Protein AF-A0A8J3GJF4-F1 (afdb_monomer_lite)

Foldseek 3Di:
DDDDDDDDDDDDDDDDDDDDDDDPPPPDPPPPDDPDPDDPDDDDDDDDDDDPVVVVVLCVVPPCSVVVVVVVVVVVVVDD

Radius of gyration: 36.17 Å; chains: 1; bounding box: 95×24×51 Å

InterPro domains:
  IPR025528 BrnA antitoxin of type II toxin-antitoxin system [PF14384] (28-76)

pLDDT: mean 75.03, std 17.87, range [39.06, 95.88]

Organism: NCBI:txid1607949

Structure (mmCIF, N/CA/C/O backbone):
data_AF-A0A8J3GJF4-F1
#
_entry.id   AF-A0A8J3GJF4-F1
#
loop_
_atom_site.group_PDB
_atom_site.id
_atom_site.type_symbol
_atom_site.label_atom_id
_atom_site.label_alt_id
_atom_site.label_comp_id
_atom_site.label_asym_id
_atom_site.label_entity_id
_atom_site.label_seq_id
_atom_site.pdbx_PDB_ins_code
_atom_site.Cartn_x
_atom_site.Cartn_y
_atom_site.Cartn_z
_atom_site.occupancy
_atom_site.B_iso_or_equiv
_atom_site.auth_seq_id
_atom_site.auth_comp_id
_atom_site.auth_asym_id
_atom_site.auth_atom_id
_atom_site.pdbx_PDB_model_num
ATOM 1 N N . MET A 1 1 ? 74.134 4.241 26.637 1.00 39.06 1 MET A N 1
ATOM 2 C CA . MET A 1 1 ? 75.525 4.213 26.130 1.00 39.06 1 MET A CA 1
ATOM 3 C C . MET A 1 1 ? 75.487 4.039 24.611 1.00 39.06 1 MET A C 1
ATOM 5 O O . MET A 1 1 ? 74.529 3.438 24.141 1.00 39.06 1 MET A O 1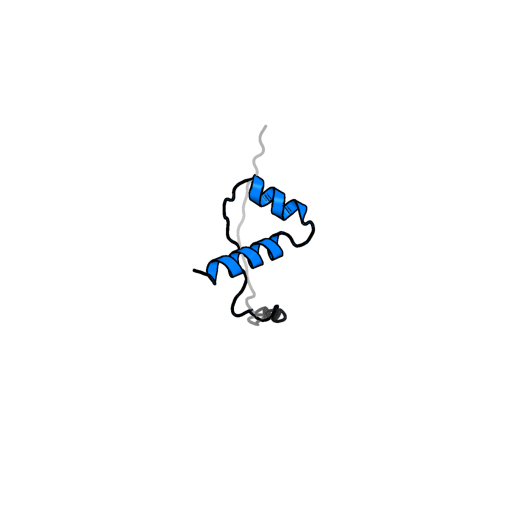
ATOM 9 N N . PRO A 1 2 ? 76.422 4.652 23.866 1.00 50.12 2 PRO A N 1
ATOM 10 C CA . PRO A 1 2 ? 76.317 4.945 22.433 1.00 50.12 2 PRO A CA 1
ATOM 11 C C . PRO A 1 2 ? 76.729 3.752 21.563 1.00 50.12 2 PRO A C 1
ATOM 13 O O . PRO A 1 2 ? 77.461 2.880 22.028 1.00 50.12 2 PRO A O 1
ATOM 16 N N . ASN A 1 3 ? 76.372 3.761 20.276 1.00 47.03 3 ASN A N 1
ATOM 17 C CA . ASN A 1 3 ? 77.255 3.144 19.291 1.00 47.03 3 ASN A CA 1
ATOM 18 C C . ASN A 1 3 ? 77.233 3.903 17.960 1.00 47.03 3 ASN A C 1
ATOM 20 O O . ASN A 1 3 ? 76.192 4.042 17.321 1.00 47.03 3 ASN A O 1
ATOM 24 N N . LEU A 1 4 ? 78.403 4.438 17.609 1.00 59.72 4 LEU A N 1
ATOM 25 C CA . LEU A 1 4 ? 78.717 4.998 16.306 1.00 59.72 4 LEU A CA 1
ATOM 26 C C . LEU A 1 4 ? 78.987 3.851 15.334 1.00 59.72 4 LEU A C 1
ATOM 28 O O . LEU A 1 4 ? 79.893 3.066 15.585 1.00 59.72 4 LEU A O 1
ATOM 32 N N . GLN A 1 5 ? 78.332 3.850 14.176 1.00 50.47 5 GLN A N 1
ATOM 33 C CA . GLN A 1 5 ? 78.932 3.264 12.981 1.00 50.47 5 GLN A CA 1
ATOM 34 C C . GLN A 1 5 ? 78.380 3.942 11.723 1.00 50.47 5 GLN A C 1
ATOM 36 O O . GLN A 1 5 ? 77.253 3.696 11.305 1.00 50.47 5 GLN A O 1
ATOM 41 N N . THR A 1 6 ? 79.220 4.744 11.079 1.00 58.59 6 THR A N 1
ATOM 42 C CA . THR A 1 6 ? 79.190 4.932 9.620 1.00 58.59 6 THR A CA 1
ATOM 43 C C . THR A 1 6 ? 80.554 4.438 9.134 1.00 58.59 6 THR A C 1
ATOM 45 O O . THR A 1 6 ? 81.543 4.649 9.840 1.00 58.59 6 THR A O 1
ATOM 48 N N . PRO A 1 7 ? 80.653 3.736 7.994 1.00 56.78 7 PRO A N 1
ATOM 49 C CA . PRO A 1 7 ? 80.956 4.466 6.761 1.00 56.78 7 PRO A CA 1
ATOM 50 C C . PRO A 1 7 ? 80.296 3.883 5.493 1.00 56.78 7 PRO A C 1
ATOM 52 O O . PRO A 1 7 ? 80.233 2.677 5.278 1.00 56.78 7 PRO A O 1
ATOM 55 N N . ILE A 1 8 ? 79.873 4.793 4.616 1.00 49.75 8 ILE A N 1
ATOM 56 C CA . ILE A 1 8 ? 79.750 4.600 3.161 1.00 49.75 8 ILE A CA 1
ATOM 57 C C . ILE A 1 8 ? 81.042 3.989 2.579 1.00 49.75 8 ILE A C 1
ATOM 59 O O . ILE A 1 8 ? 82.130 4.313 3.062 1.00 49.75 8 ILE A O 1
ATOM 63 N N . PRO A 1 9 ? 80.973 3.178 1.508 1.00 52.78 9 PRO A N 1
ATOM 64 C CA . PRO A 1 9 ? 81.366 3.789 0.240 1.00 52.78 9 PRO A CA 1
ATOM 65 C C . PRO A 1 9 ? 80.558 3.387 -0.999 1.00 52.78 9 PRO A C 1
ATOM 67 O O . PRO A 1 9 ? 80.077 2.275 -1.190 1.00 52.78 9 PRO A O 1
ATOM 70 N N . HIS A 1 10 ? 80.504 4.393 -1.856 1.00 52.66 10 HIS A N 1
ATOM 71 C CA . HIS A 1 10 ? 80.012 4.456 -3.211 1.00 52.66 10 HIS A CA 1
ATOM 72 C C . HIS A 1 10 ? 80.611 3.403 -4.159 1.00 52.66 10 HIS A C 1
ATOM 74 O O . HIS A 1 10 ? 81.796 3.086 -4.085 1.00 52.66 10 HIS A O 1
ATOM 80 N N . SER A 1 11 ? 79.820 3.136 -5.204 1.00 55.56 11 SER A N 1
ATOM 81 C CA . SER A 1 11 ? 80.211 3.298 -6.612 1.00 55.56 11 SER A CA 1
ATOM 82 C C . SER A 1 11 ? 80.478 2.037 -7.457 1.00 55.56 11 SER A C 1
ATOM 84 O O . SER A 1 11 ? 81.290 1.197 -7.092 1.00 55.56 11 SER A O 1
ATOM 86 N N . ILE A 1 12 ? 79.894 2.078 -8.676 1.00 50.75 12 ILE A N 1
ATOM 87 C CA . ILE A 1 12 ? 80.385 1.504 -9.956 1.00 50.75 12 ILE A CA 1
ATOM 88 C C . ILE A 1 12 ? 80.083 -0.001 -10.101 1.00 50.75 12 ILE A C 1
ATOM 90 O O . ILE A 1 12 ? 80.411 -0.782 -9.228 1.00 50.75 12 ILE A O 1
ATOM 94 N N . GLN A 1 13 ? 79.470 -0.561 -11.144 1.00 51.59 13 GLN A N 1
ATOM 95 C CA . GLN A 1 13 ? 79.090 -0.205 -12.518 1.00 51.59 13 GLN A CA 1
ATOM 96 C C . GLN A 1 13 ? 77.991 -1.245 -12.857 1.00 51.59 13 GLN A C 1
ATOM 98 O O . GLN A 1 13 ? 78.095 -2.385 -12.419 1.00 51.59 13 GLN A O 1
ATOM 103 N N . GLY A 1 14 ? 76.910 -0.939 -13.564 1.00 44.94 14 GLY A N 1
ATOM 104 C CA . GLY A 1 14 ? 76.943 -0.989 -15.022 1.00 44.94 14 GLY A CA 1
ATOM 105 C C . GLY A 1 14 ? 76.154 -2.169 -15.580 1.00 44.94 14 GLY A C 1
ATOM 106 O O . GLY A 1 14 ? 76.385 -3.301 -15.176 1.00 44.94 14 GLY A O 1
ATOM 107 N N . SER A 1 15 ? 75.319 -1.863 -16.576 1.00 52.78 15 SER A N 1
ATOM 108 C CA . SER A 1 15 ? 74.833 -2.798 -17.599 1.00 52.78 15 SER A CA 1
ATOM 109 C C . SER A 1 15 ? 73.793 -3.804 -17.076 1.00 52.78 15 SER A C 1
ATOM 111 O O . SER A 1 15 ? 74.071 -4.640 -16.235 1.00 52.78 15 SER A O 1
ATOM 113 N N . GLN A 1 16 ? 72.543 -3.821 -17.523 1.00 55.03 16 GLN A N 1
ATOM 114 C CA . GLN A 1 16 ? 72.103 -3.865 -18.911 1.00 55.03 16 GLN A CA 1
ATOM 115 C C . GLN A 1 16 ? 70.681 -3.279 -18.980 1.00 55.03 16 GLN A C 1
ATOM 117 O O . GLN A 1 16 ? 69.747 -3.812 -18.382 1.00 55.03 16 GLN A O 1
ATOM 122 N N . GLU A 1 17 ? 70.500 -2.203 -19.743 1.00 54.06 17 GLU A N 1
ATOM 123 C CA . GLU A 1 17 ? 69.261 -2.042 -20.503 1.00 54.06 17 GLU A CA 1
ATOM 124 C C . GLU A 1 17 ? 69.196 -3.221 -21.476 1.00 54.06 17 GLU A C 1
ATOM 126 O O . GLU A 1 17 ? 70.223 -3.535 -22.065 1.00 54.06 17 GLU A O 1
ATOM 131 N N . LEU A 1 18 ? 68.044 -3.888 -21.596 1.00 54.09 18 LEU A N 1
ATOM 132 C CA . LEU A 1 18 ? 67.531 -4.515 -22.823 1.00 54.09 18 LEU A CA 1
ATOM 133 C C . LEU A 1 18 ? 66.229 -5.258 -22.485 1.00 54.09 18 LEU A C 1
ATOM 135 O O . LEU A 1 18 ? 66.248 -6.298 -21.832 1.00 54.09 18 LEU A O 1
ATOM 139 N N . GLY A 1 19 ? 65.090 -4.737 -22.952 1.00 46.25 19 GLY A N 1
ATOM 140 C CA . GLY A 1 19 ? 63.837 -5.497 -22.919 1.00 46.25 19 GLY A CA 1
ATOM 141 C C . GLY A 1 19 ? 62.548 -4.683 -22.944 1.00 46.25 19 GLY A C 1
ATOM 142 O O . GLY A 1 19 ? 61.696 -4.855 -22.079 1.00 46.25 19 GLY A O 1
ATOM 143 N N . ARG A 1 20 ? 62.354 -3.814 -23.943 1.00 59.25 20 ARG A N 1
ATOM 144 C CA . ARG A 1 20 ? 61.000 -3.364 -24.304 1.00 59.25 20 ARG A CA 1
ATOM 145 C C . ARG A 1 20 ? 60.218 -4.554 -24.870 1.00 59.25 20 ARG A C 1
ATOM 147 O O . ARG A 1 20 ? 60.398 -4.824 -26.046 1.00 59.25 20 ARG A O 1
ATOM 154 N N . THR A 1 21 ? 59.333 -5.189 -24.102 1.00 42.97 21 THR A N 1
ATOM 155 C CA . THR A 1 21 ? 58.060 -5.764 -24.602 1.00 42.97 21 THR A CA 1
ATOM 156 C C . THR A 1 21 ? 57.086 -5.881 -23.422 1.00 42.97 21 THR A C 1
ATOM 158 O O . THR A 1 21 ? 57.314 -6.641 -22.490 1.00 42.97 21 THR A O 1
ATOM 161 N N . SER A 1 22 ? 56.098 -4.997 -23.338 1.00 55.09 22 SER A N 1
ATOM 162 C CA . SER A 1 22 ? 54.700 -5.3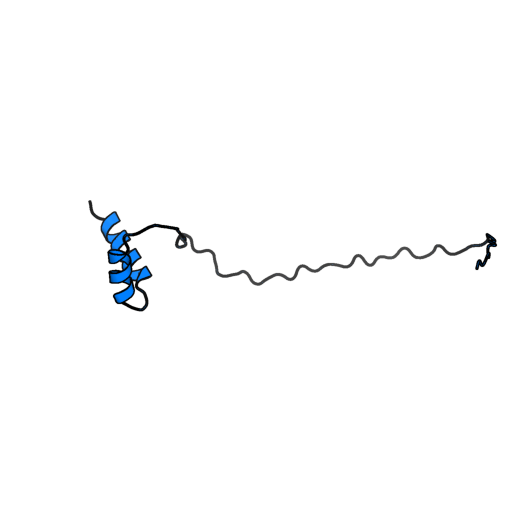08 -23.665 1.00 55.09 22 SER A CA 1
ATOM 163 C C . SER A 1 22 ? 54.078 -6.424 -22.819 1.00 55.09 22 SER A C 1
ATOM 165 O O . SER A 1 22 ? 54.177 -7.603 -23.140 1.00 55.09 22 SER A O 1
ATOM 167 N N . ALA A 1 23 ? 53.378 -6.013 -21.765 1.00 57.31 23 ALA A N 1
ATOM 168 C CA . ALA A 1 23 ? 52.223 -6.732 -21.245 1.00 57.31 23 ALA A CA 1
ATOM 169 C C . ALA A 1 23 ? 51.299 -5.702 -20.586 1.00 57.31 23 ALA A C 1
ATOM 171 O O . ALA A 1 23 ? 51.184 -5.612 -19.366 1.00 57.31 23 ALA A O 1
ATOM 172 N N . GLU A 1 24 ? 50.687 -4.863 -21.423 1.00 56.81 24 GLU A N 1
ATOM 173 C CA . GLU A 1 24 ? 49.490 -4.127 -21.039 1.00 56.81 24 GLU A CA 1
ATOM 174 C C . GLU A 1 24 ? 48.447 -5.162 -20.604 1.00 56.81 24 GLU A C 1
ATOM 176 O O . GLU A 1 24 ? 47.946 -5.950 -21.407 1.00 56.81 24 GLU A O 1
ATOM 181 N N . ALA A 1 25 ? 48.210 -5.237 -19.295 1.00 63.12 25 ALA A N 1
ATOM 182 C CA . ALA A 1 25 ? 47.225 -6.128 -18.719 1.00 63.12 25 ALA A CA 1
ATOM 183 C C . ALA A 1 25 ? 45.844 -5.698 -19.226 1.00 63.12 25 ALA A C 1
ATOM 185 O O . ALA A 1 25 ? 45.247 -4.742 -18.732 1.00 63.12 25 ALA A O 1
ATOM 186 N N . ILE A 1 26 ? 45.350 -6.404 -20.240 1.00 64.94 26 ILE A N 1
ATOM 187 C CA . ILE A 1 26 ? 43.989 -6.288 -20.754 1.00 64.94 26 ILE A CA 1
ATOM 188 C C . ILE A 1 26 ? 42.989 -6.601 -19.634 1.00 64.94 26 ILE A C 1
ATOM 190 O O . ILE A 1 26 ? 42.591 -7.744 -19.413 1.00 64.94 26 ILE A O 1
ATOM 194 N N . SER A 1 27 ? 42.568 -5.559 -18.917 1.00 67.50 27 SER A N 1
ATOM 195 C CA . SER A 1 27 ? 41.433 -5.604 -18.000 1.00 67.50 27 SER A CA 1
ATOM 196 C C . SER A 1 27 ? 40.173 -5.832 -18.829 1.00 67.50 27 SER A C 1
ATOM 198 O O . SER A 1 27 ? 39.600 -4.906 -19.402 1.00 67.50 27 SER A O 1
ATOM 200 N N . THR A 1 28 ? 39.778 -7.093 -18.974 1.00 69.12 28 THR A N 1
ATOM 201 C CA . THR A 1 28 ? 38.555 -7.460 -19.685 1.00 69.12 28 THR A CA 1
ATOM 202 C C . THR A 1 28 ? 37.370 -7.079 -18.794 1.00 69.12 28 THR A C 1
ATOM 204 O O . THR A 1 28 ? 37.218 -7.658 -17.714 1.00 69.12 28 THR A O 1
ATOM 207 N N . PRO A 1 29 ? 36.508 -6.119 -19.183 1.00 67.69 29 PRO A N 1
ATOM 208 C CA . PRO A 1 29 ? 35.361 -5.770 -18.363 1.00 67.69 29 PRO A CA 1
ATOM 209 C C . PRO A 1 29 ? 34.390 -6.951 -18.356 1.00 67.69 29 PRO A C 1
ATOM 211 O O . PRO A 1 29 ? 33.811 -7.313 -19.382 1.00 67.69 29 PRO A O 1
ATOM 214 N N . ILE A 1 30 ? 34.202 -7.561 -17.184 1.00 75.0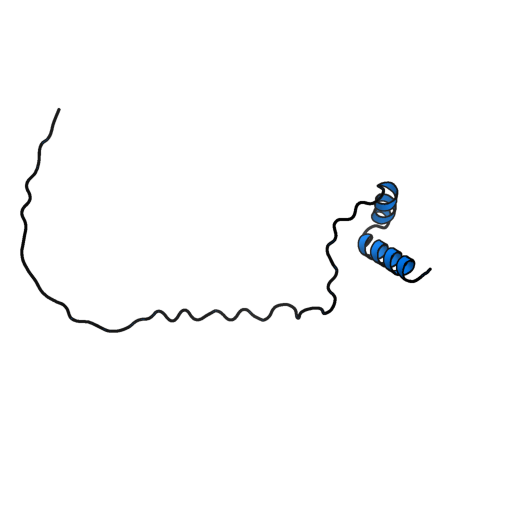6 30 ILE A N 1
ATOM 215 C CA . ILE A 1 30 ? 33.187 -8.594 -16.975 1.00 75.06 30 ILE A CA 1
ATOM 216 C C . ILE A 1 30 ? 31.825 -7.978 -17.308 1.00 75.06 30 ILE A C 1
ATOM 218 O O . ILE A 1 30 ? 31.297 -7.143 -16.569 1.00 75.06 30 ILE A O 1
ATOM 222 N N . LYS A 1 31 ? 31.254 -8.381 -18.447 1.00 70.31 31 LYS A N 1
ATOM 223 C CA . LYS A 1 31 ? 29.951 -7.910 -18.914 1.00 70.31 31 LYS A CA 1
ATOM 224 C C . LYS A 1 31 ? 28.873 -8.475 -17.990 1.00 70.31 31 LYS A C 1
ATOM 226 O O . LYS A 1 31 ? 28.455 -9.623 -18.122 1.00 70.31 31 LYS A O 1
ATOM 231 N N . ARG A 1 32 ? 28.462 -7.675 -17.001 1.00 73.19 32 ARG A N 1
ATOM 232 C CA . ARG A 1 32 ? 27.363 -8.016 -16.089 1.00 73.19 32 ARG A CA 1
ATOM 233 C C . ARG A 1 32 ? 26.113 -8.271 -16.935 1.00 73.19 32 ARG A C 1
ATOM 235 O O . ARG A 1 32 ? 25.787 -7.464 -17.805 1.00 73.19 32 ARG A O 1
ATOM 242 N N . LYS A 1 33 ? 25.438 -9.401 -16.695 1.00 73.69 33 LYS A N 1
ATOM 243 C CA . LYS A 1 33 ? 24.136 -9.710 -17.305 1.00 73.69 33 LYS A CA 1
ATOM 244 C C . LYS A 1 33 ? 23.222 -8.484 -17.150 1.00 73.69 33 LYS A C 1
ATOM 246 O O . LYS A 1 33 ? 23.191 -7.935 -16.044 1.00 73.69 33 LYS A O 1
ATOM 251 N N . PRO A 1 34 ? 22.520 -8.035 -18.210 1.00 71.88 34 PRO A N 1
ATOM 252 C CA . PRO A 1 34 ? 21.593 -6.922 -18.078 1.00 71.88 34 PRO A CA 1
ATOM 253 C C . PRO A 1 34 ? 20.600 -7.258 -16.962 1.00 71.88 34 PRO A C 1
ATOM 255 O O . PRO A 1 34 ? 20.097 -8.380 -16.887 1.00 71.88 34 PRO A O 1
ATOM 258 N N . GLY A 1 35 ? 20.417 -6.313 -16.040 1.00 77.31 35 GLY A N 1
ATOM 259 C CA . GLY A 1 35 ? 19.508 -6.470 -14.910 1.00 77.31 35 GLY A CA 1
ATOM 260 C C . GLY A 1 35 ? 18.051 -6.603 -15.357 1.00 77.31 35 GLY A C 1
ATOM 261 O O . GLY A 1 35 ? 17.744 -6.687 -16.546 1.00 77.31 35 GLY A O 1
ATOM 262 N N . ARG A 1 36 ? 17.127 -6.598 -14.387 1.00 76.62 36 ARG A N 1
ATOM 263 C CA . ARG A 1 36 ? 15.686 -6.543 -14.671 1.00 76.62 36 ARG A CA 1
ATOM 264 C C . ARG A 1 36 ? 15.411 -5.395 -15.662 1.00 76.62 36 ARG A C 1
ATOM 266 O O . ARG A 1 36 ? 15.874 -4.284 -15.400 1.00 76.62 36 ARG A O 1
ATOM 273 N N . PRO A 1 37 ? 14.668 -5.640 -16.758 1.00 80.88 37 PRO A N 1
ATOM 274 C CA . PRO A 1 37 ? 14.328 -4.593 -17.711 1.00 80.88 37 PRO A CA 1
ATOM 275 C C . PRO A 1 37 ? 13.639 -3.416 -17.000 1.00 80.88 37 PRO A C 1
ATOM 277 O O . PRO A 1 37 ? 12.846 -3.642 -16.078 1.00 80.88 37 PRO A O 1
ATOM 280 N N . PRO A 1 38 ? 13.956 -2.169 -17.387 1.00 76.69 38 PRO A N 1
ATOM 281 C CA . PRO A 1 38 ? 13.408 -0.984 -16.743 1.00 76.69 38 PRO A CA 1
ATOM 282 C C . PRO A 1 38 ? 11.884 -0.948 -16.900 1.00 76.69 38 PRO A C 1
ATOM 284 O O . PRO A 1 38 ? 11.347 -1.144 -17.988 1.00 76.69 38 PRO A O 1
ATOM 287 N N . VAL A 1 39 ? 11.184 -0.711 -15.792 1.00 84.88 39 VAL A N 1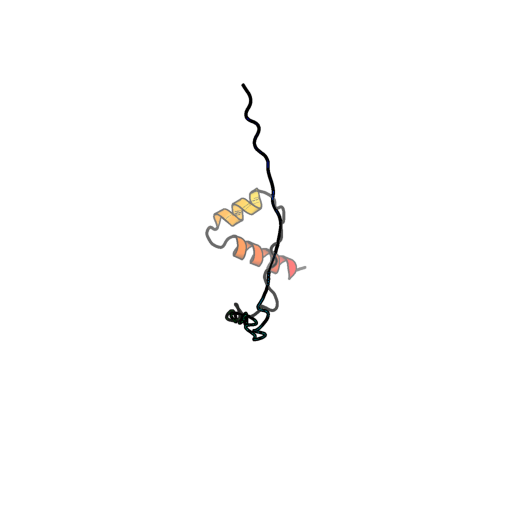
ATOM 288 C CA . VAL A 1 39 ? 9.729 -0.515 -15.779 1.00 84.88 39 VAL A CA 1
ATOM 289 C C . VAL A 1 39 ? 9.452 0.949 -16.116 1.00 84.88 39 VAL A C 1
ATOM 291 O O . VAL A 1 39 ? 10.070 1.822 -15.517 1.00 84.88 39 VAL A O 1
ATOM 294 N N . ALA A 1 40 ? 8.522 1.222 -17.038 1.00 81.75 40 ALA A N 1
ATOM 295 C CA . ALA A 1 40 ? 8.212 2.584 -17.493 1.00 81.75 40 ALA A CA 1
ATOM 296 C C . ALA A 1 40 ? 7.711 3.507 -16.365 1.00 81.75 40 ALA A C 1
ATOM 298 O O . ALA A 1 40 ? 8.080 4.674 -16.304 1.00 81.75 40 ALA A O 1
ATOM 299 N N . HIS A 1 41 ? 6.914 2.966 -15.439 1.00 84.25 41 HIS A N 1
ATOM 300 C CA . HIS A 1 41 ? 6.372 3.703 -14.296 1.00 84.25 41 HIS A CA 1
ATOM 301 C C . HIS A 1 41 ? 6.618 2.920 -13.000 1.00 84.25 41 HIS A C 1
ATOM 303 O O . HIS A 1 41 ? 5.753 2.163 -12.549 1.00 84.25 41 HIS A O 1
ATOM 309 N N . PRO A 1 42 ? 7.821 3.026 -12.409 1.00 86.12 42 PRO A N 1
ATOM 310 C CA . PRO A 1 42 ? 8.106 2.381 -11.139 1.00 86.12 42 PRO A CA 1
ATOM 311 C C . PRO A 1 42 ? 7.338 3.069 -10.005 1.00 86.12 42 PRO A C 1
ATOM 313 O O . PRO A 1 42 ? 7.116 4.282 -10.021 1.00 86.12 42 PRO A O 1
ATOM 316 N N . LYS A 1 43 ? 6.967 2.293 -8.981 1.00 88.50 43 LYS A N 1
ATOM 317 C CA . LYS A 1 43 ? 6.408 2.843 -7.741 1.00 88.50 43 LYS A CA 1
ATOM 318 C C . LYS A 1 43 ? 7.427 3.773 -7.092 1.00 88.50 43 LYS A C 1
ATOM 320 O O . LYS A 1 43 ? 8.574 3.379 -6.894 1.00 88.50 43 LYS A O 1
ATOM 325 N N . GLN A 1 44 ? 6.991 4.977 -6.747 1.00 89.12 44 GLN A N 1
ATOM 326 C CA . GLN A 1 44 ? 7.836 5.954 -6.076 1.00 89.12 44 GLN A CA 1
ATOM 327 C C . GLN A 1 44 ? 7.844 5.669 -4.572 1.00 89.12 44 GLN A C 1
ATOM 329 O O . GLN A 1 44 ? 6.789 5.534 -3.951 1.00 89.12 44 GLN A O 1
ATOM 334 N N . ALA A 1 45 ? 9.036 5.550 -3.987 1.00 90.19 45 ALA A N 1
ATOM 335 C CA . ALA A 1 45 ? 9.191 5.467 -2.541 1.00 90.19 45 ALA A CA 1
ATOM 336 C C . ALA A 1 45 ? 9.091 6.883 -1.968 1.00 90.19 45 ALA A C 1
ATOM 338 O O . ALA A 1 45 ? 10.027 7.671 -2.079 1.00 90.19 45 ALA A O 1
ATOM 339 N N . VAL A 1 46 ? 7.939 7.207 -1.391 1.00 88.56 46 VAL A N 1
ATOM 340 C CA . VAL A 1 46 ? 7.679 8.510 -0.774 1.00 88.56 46 VAL A CA 1
ATOM 341 C C . VAL A 1 46 ? 7.622 8.375 0.743 1.00 8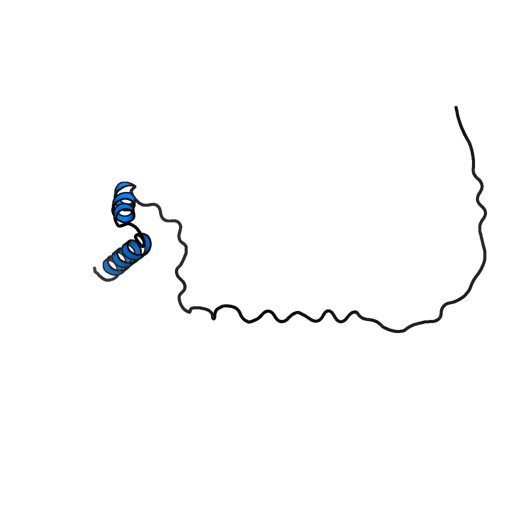8.56 46 VAL A C 1
ATOM 343 O O . VAL A 1 46 ? 7.164 7.359 1.268 1.00 88.56 46 VAL A O 1
ATOM 346 N N . SER A 1 47 ? 8.083 9.406 1.451 1.00 89.94 47 SER A N 1
ATOM 347 C CA . SER A 1 47 ? 7.964 9.501 2.907 1.00 89.94 47 SER A CA 1
ATOM 348 C C . SER A 1 47 ? 6.780 10.410 3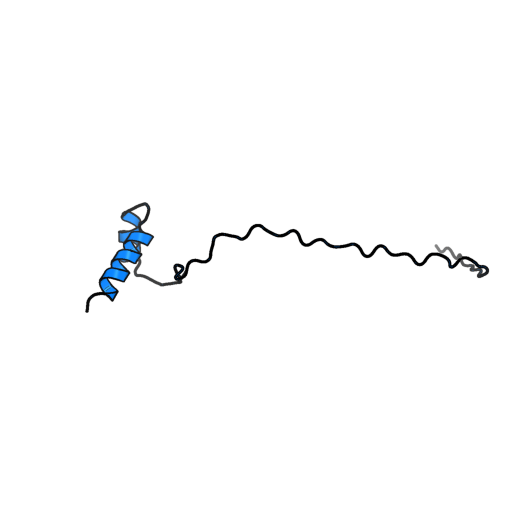.236 1.00 89.94 47 SER A C 1
ATOM 350 O O . SER A 1 47 ? 6.892 11.631 3.168 1.00 89.94 47 SER A O 1
ATOM 352 N N . LEU A 1 48 ? 5.624 9.808 3.521 1.00 87.88 48 LEU A N 1
ATOM 353 C CA . LEU A 1 48 ? 4.375 10.497 3.856 1.00 87.88 48 LEU A CA 1
ATOM 354 C C . LEU A 1 48 ? 4.038 10.272 5.333 1.00 87.88 48 LEU A C 1
ATOM 356 O O . LEU A 1 48 ? 4.184 9.160 5.843 1.00 87.88 48 LEU A O 1
ATOM 360 N N . ARG A 1 49 ? 3.555 11.318 6.011 1.00 92.50 49 ARG A N 1
ATOM 361 C CA . ARG A 1 49 ? 2.997 11.216 7.365 1.00 92.50 49 ARG A CA 1
ATOM 362 C C . ARG A 1 49 ? 1.484 11.056 7.286 1.00 92.50 49 ARG A C 1
ATOM 364 O O . ARG A 1 49 ? 0.827 11.771 6.540 1.00 92.50 49 ARG A O 1
ATOM 371 N N . LEU A 1 50 ? 0.964 10.108 8.051 1.00 90.12 50 LEU A N 1
ATOM 372 C CA . LEU A 1 50 ? -0.451 9.764 8.130 1.00 90.12 50 LEU A CA 1
ATOM 373 C C . LEU A 1 50 ? -0.862 9.753 9.596 1.00 90.12 50 LEU A C 1
ATOM 375 O O . LEU A 1 50 ? -0.028 9.465 10.459 1.00 90.12 50 LEU A O 1
ATOM 379 N N . GLU A 1 51 ? -2.144 9.988 9.852 1.00 95.38 51 GLU A N 1
ATOM 380 C CA . GLU A 1 51 ? -2.720 9.801 11.180 1.00 95.38 51 GLU A CA 1
ATOM 381 C C . GLU A 1 51 ? -2.500 8.356 11.670 1.00 95.38 51 GLU A C 1
ATOM 383 O O . GLU A 1 51 ? -2.646 7.406 10.884 1.00 95.38 51 GLU A O 1
ATOM 388 N N . PRO A 1 52 ? -2.165 8.161 12.959 1.00 94.81 52 PRO A N 1
ATOM 389 C CA . PRO A 1 52 ? -1.861 6.841 13.505 1.00 94.81 52 PRO A CA 1
ATOM 390 C C . PRO A 1 52 ? -3.052 5.888 13.373 1.00 94.81 52 PRO A C 1
ATOM 392 O O . PRO A 1 52 ? -2.872 4.761 12.920 1.00 94.81 52 PRO A O 1
ATOM 395 N N . GLU A 1 53 ? -4.272 6.367 13.631 1.00 95.62 53 GLU A N 1
ATOM 396 C CA . GLU A 1 53 ? -5.491 5.557 13.545 1.00 95.62 53 GLU A CA 1
ATOM 397 C C . GLU A 1 53 ? -5.705 4.981 12.133 1.00 95.62 53 GLU A C 1
ATOM 399 O O . GLU A 1 53 ? -6.059 3.813 11.961 1.00 95.62 53 GLU A O 1
ATOM 404 N N . VAL A 1 54 ? -5.448 5.785 11.097 1.00 93.56 54 VAL A N 1
ATOM 405 C CA . VAL A 1 54 ? -5.577 5.356 9.698 1.00 93.56 54 VAL A CA 1
ATOM 406 C C . VAL A 1 54 ? -4.563 4.255 9.402 1.00 93.56 54 VAL A C 1
ATOM 408 O O . VAL A 1 54 ? -4.901 3.213 8.834 1.00 93.56 54 VAL A O 1
ATOM 411 N N . LEU A 1 55 ? -3.318 4.461 9.825 1.00 93.00 55 LEU A N 1
ATOM 412 C CA . LEU A 1 55 ? -2.240 3.505 9.624 1.00 93.00 55 LEU A CA 1
ATOM 413 C C . LEU A 1 55 ? -2.507 2.180 10.354 1.00 93.00 55 LEU A C 1
ATOM 415 O O . LEU A 1 55 ? -2.260 1.113 9.787 1.00 93.00 55 LEU A O 1
ATOM 419 N N . GLU A 1 56 ? -3.038 2.233 11.573 1.00 95.06 56 GLU A N 1
ATOM 420 C CA . GLU A 1 56 ? -3.427 1.060 12.357 1.00 95.06 56 GLU A CA 1
ATOM 421 C C . GLU A 1 56 ? -4.559 0.275 11.693 1.00 95.06 56 GLU A C 1
ATOM 423 O O . GLU A 1 56 ? -4.429 -0.941 11.520 1.00 95.06 56 GLU A O 1
ATOM 428 N N . LYS A 1 57 ? -5.611 0.956 11.217 1.00 95.44 57 LYS A N 1
ATOM 429 C CA . LYS A 1 57 ? -6.709 0.321 10.467 1.00 95.44 57 LYS A CA 1
ATOM 430 C C . LYS A 1 57 ? -6.197 -0.435 9.246 1.00 95.44 57 LYS A C 1
ATOM 432 O O . LYS A 1 57 ? -6.584 -1.582 9.025 1.00 95.44 57 LYS A O 1
ATOM 437 N N . PHE A 1 58 ? -5.291 0.163 8.469 1.00 94.38 58 PHE A N 1
ATOM 438 C CA . PHE A 1 58 ? -4.711 -0.529 7.321 1.00 94.38 58 PHE A CA 1
ATOM 439 C C . PHE A 1 58 ? -3.835 -1.705 7.755 1.00 94.38 58 PHE A C 1
ATOM 441 O O . PHE A 1 58 ? -4.002 -2.800 7.218 1.00 94.38 58 PHE A O 1
ATOM 448 N N . ARG A 1 59 ? -2.948 -1.535 8.741 1.00 93.75 59 ARG A N 1
ATOM 449 C CA . ARG A 1 59 ? -2.088 -2.627 9.237 1.00 93.75 59 ARG A CA 1
ATOM 450 C C . ARG A 1 59 ? -2.891 -3.812 9.776 1.00 93.75 59 ARG A C 1
ATOM 452 O O . ARG A 1 59 ? -2.488 -4.951 9.544 1.00 93.75 59 ARG A O 1
ATOM 459 N N . ALA A 1 60 ? -4.039 -3.562 10.406 1.00 95.62 60 ALA A N 1
ATOM 460 C CA . ALA A 1 60 ? -4.951 -4.601 10.883 1.00 95.62 60 ALA A CA 1
ATOM 461 C C . ALA A 1 60 ? -5.513 -5.484 9.749 1.00 95.62 60 ALA A C 1
ATOM 463 O O . ALA A 1 60 ? -5.872 -6.633 9.992 1.00 95.62 60 ALA A O 1
ATOM 464 N N . THR A 1 61 ? -5.512 -5.012 8.493 1.00 92.88 61 THR A N 1
ATOM 465 C CA . THR A 1 61 ? -5.882 -5.836 7.319 1.00 92.88 61 THR A CA 1
ATOM 466 C C . THR A 1 61 ? -4.851 -6.920 6.976 1.00 92.88 61 THR A C 1
ATOM 468 O O . THR A 1 61 ? -5.071 -7.725 6.067 1.00 92.88 61 THR A O 1
ATOM 471 N N . GLY A 1 62 ? -3.714 -6.945 7.676 1.00 93.25 62 GLY A N 1
ATOM 472 C CA . GLY A 1 62 ? -2.677 -7.957 7.532 1.00 93.25 62 GLY A CA 1
ATOM 473 C C . GLY A 1 62 ? -1.786 -7.753 6.307 1.00 93.25 62 GLY A C 1
ATOM 474 O O . GLY A 1 62 ? -1.526 -6.632 5.855 1.00 93.25 62 GLY A O 1
ATOM 475 N N . ALA A 1 63 ? -1.270 -8.860 5.767 1.00 94.00 63 ALA A N 1
ATOM 476 C CA . ALA A 1 63 ? -0.349 -8.832 4.635 1.00 94.00 63 ALA A CA 1
ATOM 477 C C . ALA A 1 63 ? -0.949 -8.065 3.441 1.00 94.00 63 ALA A C 1
ATOM 479 O O . ALA A 1 63 ? -2.118 -8.234 3.082 1.00 94.00 63 ALA A O 1
ATOM 480 N N . GLY A 1 64 ? -0.139 -7.201 2.826 1.00 93.19 64 GLY A N 1
ATOM 481 C CA . GLY A 1 64 ? -0.558 -6.390 1.681 1.00 93.19 64 GLY A CA 1
ATOM 482 C C . GLY A 1 64 ? -1.327 -5.110 2.028 1.00 93.19 64 GLY A C 1
ATOM 483 O O . GLY A 1 64 ? -1.840 -4.468 1.111 1.00 93.19 64 GLY A O 1
ATOM 484 N N . TRP A 1 65 ? -1.379 -4.691 3.297 1.00 95.88 65 TRP A N 1
ATOM 485 C CA . TRP A 1 65 ? -2.034 -3.440 3.701 1.00 95.88 65 TRP A CA 1
ATOM 486 C C . TRP A 1 65 ? -1.556 -2.201 2.926 1.00 95.88 65 TRP A C 1
ATOM 488 O O . TRP A 1 65 ? -2.372 -1.368 2.552 1.00 95.88 65 TRP A O 1
ATOM 498 N N . GLN A 1 66 ? -0.265 -2.108 2.588 1.00 92.94 66 GLN A N 1
ATOM 499 C CA . GLN A 1 66 ? 0.272 -1.003 1.776 1.00 92.94 66 GLN A CA 1
ATOM 500 C C . GLN A 1 66 ? -0.296 -0.999 0.352 1.00 92.94 66 GLN A C 1
ATOM 502 O O . GLN A 1 66 ? -0.540 0.057 -0.225 1.00 92.94 66 GLN A O 1
ATOM 507 N N . ARG A 1 67 ? -0.529 -2.185 -0.230 1.00 94.31 67 ARG A N 1
ATOM 508 C CA . ARG A 1 67 ? -1.169 -2.306 -1.546 1.00 94.31 67 ARG A CA 1
ATOM 509 C C . ARG A 1 67 ? -2.631 -1.875 -1.473 1.00 94.31 67 ARG A C 1
ATOM 511 O O . ARG A 1 67 ? -3.068 -1.172 -2.373 1.00 94.31 67 ARG A O 1
ATOM 518 N N . ARG A 1 68 ? -3.352 -2.268 -0.416 1.00 94.00 68 ARG A N 1
ATOM 519 C CA . ARG A 1 68 ? -4.735 -1.817 -0.182 1.00 94.00 68 ARG A CA 1
ATOM 520 C C . ARG A 1 68 ? -4.799 -0.302 -0.003 1.00 94.00 68 ARG A C 1
ATOM 522 O O . ARG A 1 68 ? -5.632 0.341 -0.620 1.00 94.00 68 ARG A O 1
ATOM 529 N N . MET A 1 69 ? -3.870 0.271 0.758 1.00 93.69 69 MET A N 1
ATOM 530 C CA . MET A 1 69 ? -3.774 1.719 0.930 1.00 93.69 69 MET A CA 1
ATOM 531 C C . MET A 1 69 ? -3.538 2.443 -0.405 1.00 93.69 69 MET A C 1
ATOM 533 O O . MET A 1 69 ? -4.219 3.417 -0.702 1.00 93.69 69 MET A O 1
ATOM 537 N N . ASN A 1 70 ? -2.617 1.949 -1.238 1.00 93.25 70 ASN A N 1
ATOM 538 C CA . ASN A 1 70 ? -2.383 2.507 -2.573 1.00 93.25 70 ASN A CA 1
ATOM 539 C C . ASN A 1 70 ? -3.641 2.454 -3.456 1.00 93.25 70 ASN A C 1
ATOM 541 O O . ASN A 1 70 ? -3.853 3.350 -4.262 1.00 93.25 70 ASN A O 1
ATOM 545 N N . ASP A 1 71 ? -4.429 1.384 -3.363 1.00 93.56 71 ASP A N 1
ATOM 546 C CA . ASP A 1 71 ? -5.667 1.233 -4.134 1.00 93.56 71 ASP A CA 1
ATOM 547 C C . ASP A 1 71 ? -6.715 2.280 -3.730 1.00 93.56 71 ASP A C 1
ATOM 549 O O . ASP A 1 71 ? -7.260 2.962 -4.592 1.00 93.56 71 ASP A O 1
ATOM 553 N N . VAL A 1 72 ? -6.888 2.501 -2.421 1.00 92.75 72 VAL A N 1
ATOM 554 C CA . VAL A 1 72 ? -7.766 3.553 -1.878 1.00 92.75 72 VAL A CA 1
ATOM 555 C C . VAL A 1 72 ? -7.318 4.943 -2.326 1.00 92.75 72 VAL A C 1
ATOM 557 O O . VAL A 1 72 ? -8.143 5.729 -2.775 1.00 92.75 72 VAL A O 1
ATOM 560 N N . LEU A 1 73 ? -6.016 5.241 -2.249 1.00 91.00 73 LEU A N 1
ATOM 561 C CA . LEU A 1 73 ? -5.478 6.528 -2.707 1.00 91.00 73 LEU A CA 1
ATOM 562 C C . LEU A 1 73 ? -5.738 6.751 -4.203 1.00 91.00 73 LEU A C 1
ATOM 564 O O . LEU A 1 73 ? -6.117 7.846 -4.601 1.00 91.00 73 LEU A O 1
ATOM 568 N N . LYS A 1 74 ? -5.596 5.703 -5.023 1.00 91.06 74 LYS A N 1
ATOM 569 C CA . LYS A 1 74 ? -5.885 5.766 -6.459 1.00 91.06 74 LYS A CA 1
ATOM 570 C C . LYS A 1 74 ? -7.375 5.979 -6.741 1.00 91.06 74 LYS A C 1
ATOM 572 O O . LYS A 1 74 ? -7.715 6.707 -7.664 1.00 91.06 74 LYS A O 1
ATOM 577 N N . ALA A 1 75 ? -8.252 5.336 -5.971 1.00 90.56 75 ALA A N 1
ATOM 578 C CA . ALA A 1 75 ? -9.694 5.515 -6.097 1.00 90.56 75 ALA A CA 1
ATOM 579 C C . ALA A 1 75 ? -10.136 6.931 -5.691 1.00 90.56 75 ALA A C 1
ATOM 581 O O . ALA A 1 75 ? -11.003 7.493 -6.346 1.00 90.56 75 ALA A O 1
ATOM 582 N N . ALA A 1 76 ? -9.516 7.508 -4.656 1.00 88.38 76 ALA A N 1
ATOM 583 C CA . ALA A 1 76 ? -9.787 8.874 -4.210 1.00 88.38 76 ALA A CA 1
ATOM 584 C C . ALA A 1 76 ? -9.267 9.941 -5.194 1.00 88.38 76 ALA A C 1
ATOM 586 O O . ALA A 1 76 ? -9.916 10.960 -5.378 1.00 88.38 76 ALA A O 1
ATOM 587 N N . GLU A 1 77 ? -8.121 9.710 -5.846 1.00 78.31 77 GLU A N 1
ATOM 588 C CA . GLU A 1 77 ? -7.584 10.618 -6.876 1.00 78.31 77 GLU A CA 1
ATOM 589 C C . GLU A 1 77 ? -8.436 10.631 -8.159 1.00 78.31 77 GLU A C 1
ATOM 591 O O . GLU A 1 77 ? -8.473 11.629 -8.869 1.00 78.31 77 GLU A O 1
ATOM 596 N N . LEU A 1 78 ? -9.133 9.530 -8.461 1.00 67.69 78 LEU A N 1
ATOM 597 C CA . LEU A 1 78 ? -9.933 9.369 -9.679 1.00 67.69 78 LEU A CA 1
ATOM 598 C C . LEU A 1 78 ? -11.415 9.762 -9.493 1.00 67.69 78 LEU A C 1
ATOM 600 O O . LEU A 1 78 ? -12.250 9.383 -10.315 1.00 67.69 78 LEU A O 1
ATOM 604 N N . GLY A 1 79 ? -11.751 10.481 -8.419 1.00 60.78 79 GLY A N 1
ATOM 605 C CA . GLY A 1 79 ? -13.129 10.848 -8.094 1.00 60.78 79 GLY A CA 1
ATOM 606 C C . GLY A 1 79 ? -13.259 12.070 -7.185 1.00 60.78 79 GLY A C 1
ATOM 607 O O . GLY A 1 79 ? -13.558 11.909 -6.004 1.00 60.78 79 GLY A O 1
ATOM 608 N N . ASP A 1 80 ? -13.087 13.253 -7.782 1.00 48.94 80 ASP A N 1
ATOM 609 C CA . ASP A 1 80 ? -13.940 14.451 -7.648 1.00 48.94 80 ASP A CA 1
ATOM 610 C C . ASP A 1 80 ? -14.059 15.097 -9.041 1.00 48.94 80 ASP A C 1
ATOM 612 O O . ASP A 1 80 ? -13.003 15.227 -9.711 1.00 48.94 80 ASP A O 1
#

Secondary structure (DSSP, 8-state):
-------------------------------PPP-SPPPSSPPP-------HHHHHHHHHT-TTHHHHHHHHHHHHHT--

Sequence (80 aa):
MPNLQTPIPHSIQGSQELGRTSAEAISTPIKRKPGRPPVAHPKQAVSLRLEPEVLEKFRATGAGWQRRMNDVLKAAELGD